Protein AF-A0A8R1DK88-F1 (afdb_monomer_lite)

Structure (mmCIF, N/CA/C/O backbone):
data_AF-A0A8R1DK88-F1
#
_entry.id   AF-A0A8R1DK88-F1
#
loop_
_atom_site.group_PDB
_atom_site.id
_atom_site.type_symbol
_atom_site.label_atom_id
_atom_site.label_alt_id
_atom_site.label_comp_id
_atom_site.label_asym_id
_atom_site.label_entity_id
_atom_site.label_seq_id
_atom_site.pdbx_PDB_ins_code
_atom_site.Cartn_x
_atom_site.Cartn_y
_atom_site.Cartn_z
_atom_site.occupancy
_atom_site.B_iso_or_equiv
_atom_site.auth_seq_id
_atom_site.auth_comp_id
_atom_site.auth_asym_id
_atom_site.auth_atom_id
_atom_site.pdbx_PDB_model_num
ATOM 1 N N . MET A 1 1 ? 1.863 8.036 -35.785 1.00 45.50 1 MET A N 1
ATOM 2 C CA . MET A 1 1 ? 3.022 8.858 -35.377 1.00 45.50 1 MET A CA 1
ATOM 3 C C . MET A 1 1 ? 3.487 8.319 -34.033 1.00 45.50 1 MET A C 1
ATOM 5 O O . MET A 1 1 ? 2.761 8.461 -33.061 1.00 45.50 1 MET A O 1
ATOM 9 N N . SER A 1 2 ? 4.581 7.556 -33.995 1.00 50.84 2 SER A N 1
ATOM 10 C CA . SER A 1 2 ? 5.096 6.982 -32.744 1.00 50.84 2 SER A CA 1
ATOM 11 C C . SER A 1 2 ? 5.626 8.107 -31.847 1.00 50.84 2 SER A C 1
ATOM 13 O O . SER A 1 2 ? 6.348 8.964 -32.367 1.00 50.84 2 SER A O 1
ATOM 15 N N . PRO A 1 3 ? 5.297 8.137 -30.543 1.00 57.06 3 PRO A N 1
ATOM 16 C CA . PRO A 1 3 ? 5.814 9.156 -29.637 1.00 57.06 3 PRO A CA 1
ATOM 17 C C . PRO A 1 3 ? 7.353 9.163 -29.664 1.00 57.06 3 PRO A C 1
ATOM 19 O O . PRO A 1 3 ? 7.970 8.108 -29.852 1.00 57.06 3 PRO A O 1
ATOM 22 N N . PRO A 1 4 ? 7.999 10.333 -29.519 1.00 58.97 4 PRO A N 1
ATOM 23 C CA . PRO A 1 4 ? 9.452 10.424 -29.573 1.00 58.97 4 PRO A CA 1
ATOM 24 C C . PRO A 1 4 ? 10.064 9.524 -28.493 1.00 58.97 4 PRO A C 1
ATOM 26 O O . PRO A 1 4 ? 9.655 9.581 -27.334 1.00 58.97 4 PRO A O 1
ATOM 29 N N . LYS A 1 5 ? 11.055 8.697 -28.863 1.00 61.31 5 LYS A 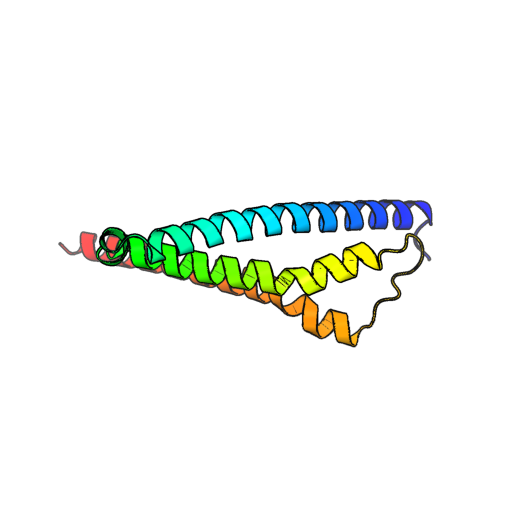N 1
ATOM 30 C CA . LYS A 1 5 ? 11.724 7.718 -27.974 1.00 61.31 5 LYS A CA 1
ATOM 31 C C . LYS A 1 5 ? 12.147 8.300 -26.615 1.00 61.31 5 LYS A C 1
ATOM 33 O O . LYS A 1 5 ? 12.143 7.582 -25.623 1.00 61.31 5 LYS A O 1
ATOM 38 N N . GLN A 1 6 ? 12.476 9.592 -26.565 1.00 61.62 6 GLN A N 1
ATOM 39 C CA . GLN A 1 6 ? 12.829 10.292 -25.326 1.00 61.62 6 GLN A CA 1
ATOM 40 C C . GLN A 1 6 ? 11.639 10.496 -24.373 1.00 61.62 6 GLN A C 1
ATOM 42 O O . GLN A 1 6 ? 11.807 10.374 -23.164 1.00 61.62 6 GLN A O 1
ATOM 47 N N . LEU A 1 7 ? 10.435 10.746 -24.896 1.00 60.91 7 LEU A N 1
ATOM 48 C CA . LEU A 1 7 ? 9.223 10.918 -24.090 1.00 60.91 7 LEU A CA 1
ATOM 49 C C . LEU A 1 7 ? 8.759 9.583 -23.489 1.00 60.91 7 LEU A C 1
ATOM 51 O O . LEU A 1 7 ? 8.354 9.539 -22.331 1.00 60.91 7 LEU A O 1
ATOM 55 N N . GLY A 1 8 ? 8.892 8.486 -24.245 1.00 64.81 8 GLY A N 1
ATOM 56 C CA . GLY A 1 8 ? 8.616 7.133 -23.747 1.00 64.81 8 GLY A CA 1
ATOM 57 C C . GLY A 1 8 ? 9.573 6.705 -22.630 1.00 64.81 8 GLY A C 1
ATOM 58 O O . GLY A 1 8 ? 9.128 6.203 -21.603 1.00 64.81 8 GLY A O 1
ATOM 59 N N . ALA A 1 9 ? 10.874 6.975 -22.781 1.00 64.19 9 ALA A N 1
ATOM 60 C CA . ALA A 1 9 ? 11.873 6.674 -21.753 1.00 64.19 9 ALA A CA 1
ATOM 61 C C . ALA A 1 9 ? 11.675 7.507 -20.473 1.00 64.19 9 ALA A C 1
ATOM 63 O O . ALA A 1 9 ? 11.779 6.977 -19.368 1.00 64.19 9 ALA A O 1
ATOM 64 N N . LEU A 1 10 ? 11.343 8.798 -20.610 1.00 68.31 10 LEU A N 1
ATOM 65 C CA . LEU A 1 10 ? 11.034 9.662 -19.469 1.00 68.31 10 LEU A CA 1
ATOM 66 C C . LEU A 1 10 ? 9.780 9.181 -18.727 1.00 68.31 10 LEU A C 1
ATOM 68 O O . LEU A 1 10 ? 9.808 9.054 -17.506 1.00 68.31 10 LEU A O 1
ATOM 72 N N . SER A 1 11 ? 8.709 8.864 -19.462 1.00 75.44 11 SER A N 1
ATOM 73 C CA . SER A 1 11 ? 7.473 8.324 -18.886 1.00 75.44 11 SER A CA 1
ATOM 74 C C . SER A 1 11 ? 7.734 7.036 -18.111 1.00 75.44 11 SER A C 1
ATOM 76 O O . SER A 1 11 ? 7.232 6.883 -17.004 1.00 75.44 11 SER A O 1
ATOM 78 N N . ASN A 1 12 ? 8.546 6.131 -18.658 1.00 75.44 12 ASN A N 1
ATOM 79 C CA . ASN A 1 12 ? 8.797 4.837 -18.038 1.00 75.44 12 ASN A CA 1
ATOM 80 C C . ASN A 1 12 ? 9.609 4.956 -16.735 1.00 75.44 12 ASN A C 1
ATOM 82 O O . ASN A 1 12 ? 9.308 4.290 -15.747 1.00 75.44 12 ASN A O 1
ATOM 86 N N . ASN A 1 13 ? 10.590 5.864 -16.698 1.00 77.94 13 ASN A N 1
ATOM 87 C CA . ASN A 1 13 ? 11.347 6.161 -15.479 1.00 77.94 13 ASN A CA 1
ATOM 88 C C . ASN A 1 13 ? 10.462 6.776 -14.382 1.00 77.94 13 ASN A C 1
ATOM 90 O O . ASN A 1 13 ? 10.622 6.455 -13.205 1.00 77.94 13 ASN A O 1
ATOM 94 N N . ILE A 1 14 ? 9.510 7.639 -14.758 1.00 81.25 14 ILE A N 1
ATOM 95 C CA . ILE A 1 14 ? 8.522 8.187 -13.818 1.00 81.25 14 ILE A CA 1
ATOM 96 C C . ILE A 1 14 ? 7.638 7.060 -13.275 1.00 81.25 14 ILE A C 1
ATOM 98 O O . ILE A 1 14 ? 7.420 6.989 -12.068 1.00 81.25 14 ILE A O 1
ATOM 102 N N . THR A 1 15 ? 7.176 6.150 -14.135 1.00 80.75 15 THR A N 1
ATOM 103 C CA . THR A 1 15 ? 6.362 4.995 -13.734 1.00 80.75 15 THR A CA 1
ATOM 104 C C . THR A 1 15 ? 7.093 4.087 -12.740 1.00 80.75 15 THR A C 1
ATOM 106 O O . THR A 1 15 ? 6.510 3.721 -11.721 1.00 80.75 15 THR A O 1
ATOM 109 N N . LEU A 1 16 ? 8.382 3.803 -12.958 1.00 81.69 16 LEU A N 1
ATOM 110 C CA . LEU A 1 16 ? 9.202 3.063 -11.993 1.00 81.69 16 LEU A CA 1
ATOM 111 C C . LEU A 1 16 ? 9.304 3.797 -10.648 1.00 81.69 16 LEU A C 1
ATOM 113 O O . LEU A 1 16 ? 9.133 3.188 -9.592 1.00 81.69 16 LEU A O 1
ATOM 117 N N . GLY A 1 17 ? 9.544 5.112 -10.680 1.00 83.69 17 GLY A N 1
ATOM 118 C CA . GLY A 1 17 ? 9.580 5.939 -9.472 1.00 83.69 17 GLY A CA 1
ATOM 119 C C . GLY A 1 17 ? 8.269 5.882 -8.682 1.00 83.69 17 GLY A C 1
ATOM 120 O O . GLY A 1 17 ? 8.290 5.794 -7.455 1.00 83.69 17 GLY A O 1
ATOM 121 N N . VAL A 1 18 ? 7.131 5.857 -9.382 1.00 85.50 18 VAL A N 1
ATOM 122 C CA . VAL A 1 18 ? 5.806 5.684 -8.775 1.00 85.50 18 VAL A CA 1
ATOM 123 C C . VAL A 1 18 ? 5.663 4.300 -8.135 1.00 85.50 18 VAL A C 1
ATOM 125 O O . VAL A 1 18 ? 5.213 4.226 -6.996 1.00 85.50 18 VAL A O 1
ATOM 128 N N . TYR A 1 19 ? 6.087 3.215 -8.790 1.00 84.88 19 TYR A N 1
ATOM 129 C CA . TYR A 1 19 ? 6.015 1.868 -8.201 1.00 84.88 19 TYR A CA 1
ATOM 130 C C . TYR A 1 19 ? 6.874 1.721 -6.943 1.00 84.88 19 TYR A C 1
ATOM 132 O O . TYR A 1 19 ? 6.413 1.170 -5.945 1.00 84.88 19 TYR A O 1
ATOM 140 N N . ILE A 1 20 ? 8.085 2.284 -6.944 1.00 85.94 20 ILE A N 1
ATOM 141 C CA . ILE A 1 20 ? 8.959 2.290 -5.763 1.00 85.94 20 ILE A CA 1
ATOM 142 C C . ILE A 1 20 ? 8.323 3.096 -4.623 1.00 85.94 20 ILE A C 1
ATOM 144 O O . ILE A 1 20 ? 8.326 2.649 -3.476 1.00 85.94 20 ILE A O 1
ATOM 148 N N . LEU A 1 21 ? 7.749 4.265 -4.924 1.00 85.81 21 LEU A N 1
ATOM 149 C CA . LEU A 1 21 ? 7.043 5.068 -3.927 1.00 85.81 21 LEU A CA 1
ATOM 150 C C . LEU A 1 21 ? 5.866 4.291 -3.325 1.00 85.81 21 LEU A C 1
ATOM 152 O O . LEU A 1 21 ? 5.719 4.267 -2.103 1.00 85.81 21 LEU A O 1
ATOM 156 N N . ILE A 1 22 ? 5.065 3.630 -4.168 1.00 85.94 22 ILE A N 1
ATOM 157 C CA . ILE A 1 22 ? 3.944 2.798 -3.723 1.00 85.94 22 ILE A CA 1
ATOM 158 C C . ILE A 1 22 ? 4.454 1.682 -2.807 1.00 85.94 22 ILE A C 1
ATOM 160 O O . ILE A 1 22 ? 3.929 1.558 -1.708 1.00 85.94 22 ILE A O 1
ATOM 164 N N . LEU A 1 23 ? 5.524 0.952 -3.157 1.00 84.81 23 LEU A N 1
ATOM 165 C CA . LEU A 1 23 ? 6.106 -0.087 -2.284 1.00 84.81 23 LEU A CA 1
ATOM 166 C C . LEU A 1 23 ? 6.455 0.431 -0.889 1.00 84.81 23 LEU A C 1
ATOM 168 O O . LEU A 1 23 ? 6.125 -0.207 0.112 1.00 84.81 23 LEU A O 1
ATOM 172 N N . VAL A 1 24 ? 7.131 1.579 -0.816 1.00 87.44 24 VAL A N 1
ATOM 173 C CA . VAL A 1 24 ? 7.562 2.169 0.460 1.00 87.44 24 VAL A CA 1
ATOM 174 C C . VAL A 1 24 ? 6.353 2.574 1.301 1.00 87.44 24 VAL A C 1
ATOM 176 O O . VAL A 1 24 ? 6.302 2.283 2.499 1.00 87.44 24 VAL A O 1
ATOM 179 N N . LEU A 1 25 ? 5.359 3.209 0.677 1.00 83.56 25 LEU A N 1
ATOM 180 C CA . LEU A 1 25 ? 4.122 3.598 1.348 1.00 83.56 25 LEU A CA 1
ATOM 181 C C . LEU A 1 25 ? 3.321 2.373 1.811 1.00 83.56 25 LEU A C 1
ATOM 183 O O . LEU A 1 25 ? 2.850 2.357 2.950 1.00 83.56 25 LEU A O 1
ATOM 187 N N . GLN A 1 26 ? 3.230 1.326 0.987 1.00 85.25 26 GLN A N 1
ATOM 188 C CA . GLN A 1 26 ? 2.559 0.065 1.311 1.00 85.25 26 GLN A CA 1
ATOM 189 C C . GLN A 1 26 ? 3.209 -0.603 2.519 1.00 85.25 26 GLN A C 1
ATOM 191 O O . GLN A 1 26 ? 2.523 -1.038 3.443 1.00 85.25 26 GLN A O 1
ATOM 196 N N . PHE A 1 27 ? 4.543 -0.654 2.534 1.00 86.62 27 PHE A N 1
ATOM 197 C CA . PHE A 1 27 ? 5.308 -1.246 3.621 1.00 86.62 27 PHE A CA 1
ATOM 198 C C . PHE A 1 27 ? 5.070 -0.506 4.941 1.00 86.62 27 PHE A C 1
ATOM 200 O O . PHE A 1 27 ? 4.825 -1.131 5.979 1.00 86.62 27 PHE A O 1
ATOM 207 N N . PHE A 1 28 ? 5.082 0.829 4.906 1.00 86.56 28 PHE A N 1
ATOM 208 C CA . PHE A 1 28 ? 4.777 1.644 6.079 1.00 86.56 28 PHE A CA 1
ATOM 209 C C . PHE A 1 28 ? 3.332 1.431 6.548 1.00 86.56 28 PHE A C 1
ATOM 211 O O . PHE A 1 28 ? 3.093 1.215 7.737 1.00 86.56 28 PHE A O 1
ATOM 218 N N . CYS A 1 29 ? 2.378 1.407 5.614 1.00 85.88 29 CYS A N 1
ATOM 219 C CA . CYS A 1 29 ? 0.964 1.168 5.888 1.00 85.88 29 CYS A CA 1
ATOM 220 C C . CYS A 1 29 ? 0.733 -0.201 6.547 1.00 85.88 29 CYS A C 1
ATOM 222 O O . CYS A 1 29 ? 0.097 -0.280 7.600 1.00 85.88 29 CYS A O 1
ATOM 224 N N . ALA A 1 30 ? 1.304 -1.271 5.987 1.00 88.81 30 ALA A N 1
ATOM 225 C CA . ALA A 1 30 ? 1.215 -2.618 6.542 1.00 88.81 30 ALA A CA 1
ATOM 226 C C . ALA A 1 30 ? 1.854 -2.697 7.936 1.00 88.81 30 ALA A C 1
ATOM 228 O O . ALA A 1 30 ? 1.289 -3.300 8.846 1.00 88.81 30 ALA A O 1
ATOM 229 N N . THR A 1 31 ? 3.001 -2.044 8.138 1.00 89.50 31 THR A N 1
ATOM 230 C CA . THR A 1 31 ? 3.698 -2.041 9.432 1.00 89.50 31 THR A CA 1
ATOM 231 C C . THR A 1 31 ? 2.874 -1.333 10.506 1.00 89.50 31 THR A C 1
ATOM 233 O O . THR A 1 31 ? 2.629 -1.900 11.570 1.00 89.50 31 THR A O 1
ATOM 236 N N . VAL A 1 32 ? 2.396 -0.115 10.236 1.00 88.56 32 VAL A N 1
ATOM 237 C CA . VAL A 1 32 ? 1.607 0.665 11.201 1.00 88.56 32 VAL A CA 1
ATOM 238 C C . VAL A 1 32 ? 0.289 -0.036 11.522 1.00 88.56 32 VAL A C 1
ATOM 240 O O . VAL A 1 32 ? -0.034 -0.226 12.695 1.00 88.56 32 VAL A O 1
ATOM 243 N N . ASN A 1 33 ? -0.449 -0.486 10.505 1.00 88.56 33 ASN A N 1
ATOM 244 C CA . ASN A 1 33 ? -1.718 -1.180 10.719 1.00 88.56 33 ASN A CA 1
ATOM 245 C C . ASN A 1 33 ? -1.530 -2.539 11.407 1.00 88.56 33 ASN A C 1
ATOM 247 O O . ASN A 1 33 ? -2.293 -2.875 12.315 1.00 88.56 33 ASN A O 1
ATOM 251 N N . GLY A 1 34 ? -0.465 -3.272 11.075 1.00 88.62 34 GLY A N 1
ATOM 252 C CA . GLY A 1 34 ? -0.077 -4.501 11.766 1.00 88.62 34 GLY A CA 1
ATOM 253 C C . GLY A 1 34 ? 0.227 -4.274 13.250 1.00 88.62 34 GLY A C 1
ATOM 254 O O . GLY A 1 34 ? -0.241 -5.031 14.102 1.00 88.62 34 GLY A O 1
ATOM 255 N N . LEU A 1 35 ? 0.938 -3.192 13.589 1.00 89.00 35 LEU A N 1
ATOM 256 C CA . LEU A 1 35 ? 1.204 -2.813 14.981 1.00 89.00 35 LEU A CA 1
ATOM 257 C C . LEU A 1 35 ? -0.080 -2.453 15.740 1.00 89.00 35 LEU A C 1
ATOM 259 O O . LEU A 1 35 ? -0.243 -2.869 16.887 1.00 89.00 35 LEU A O 1
ATOM 263 N N . ILE A 1 36 ? -1.018 -1.734 15.115 1.00 87.38 36 ILE A N 1
ATOM 264 C CA . ILE A 1 36 ? -2.318 -1.413 15.727 1.00 87.38 36 ILE A CA 1
ATOM 265 C C . ILE A 1 36 ? -3.092 -2.700 16.042 1.00 87.38 36 ILE A C 1
ATOM 267 O O . ILE A 1 36 ? -3.587 -2.866 17.162 1.00 87.38 36 ILE A O 1
ATOM 271 N N . ILE A 1 37 ? -3.145 -3.643 15.096 1.00 88.75 37 ILE A N 1
ATOM 272 C CA . ILE A 1 37 ? -3.785 -4.951 15.293 1.00 88.75 37 ILE A CA 1
ATOM 273 C C . ILE A 1 37 ? -3.117 -5.707 16.452 1.00 88.75 37 ILE A C 1
ATOM 275 O O . ILE A 1 37 ? -3.813 -6.221 17.332 1.00 88.75 37 ILE A O 1
ATOM 279 N N . LEU A 1 38 ? -1.780 -5.721 16.508 1.00 89.12 38 LEU A N 1
ATOM 280 C CA . LEU A 1 38 ? -1.013 -6.356 17.583 1.00 89.12 38 LEU A CA 1
ATOM 281 C C . LEU A 1 38 ? -1.339 -5.745 18.958 1.00 89.12 38 LEU A C 1
ATOM 283 O O . LEU A 1 38 ? -1.589 -6.474 19.924 1.00 89.12 38 LEU A O 1
ATOM 287 N N . PHE A 1 39 ? -1.383 -4.414 19.058 1.00 86.44 39 PHE A N 1
ATOM 288 C CA . PHE A 1 39 ? -1.720 -3.719 20.303 1.00 86.44 39 PHE A CA 1
ATOM 289 C C . PHE A 1 39 ? -3.140 -4.040 20.781 1.00 86.44 39 PHE A C 1
ATOM 291 O O . PHE A 1 39 ? -3.352 -4.266 21.976 1.00 86.44 39 PHE A O 1
ATOM 298 N N . PHE A 1 40 ? -4.107 -4.133 19.868 1.00 84.38 40 PHE A N 1
ATOM 299 C CA . PHE A 1 40 ? -5.472 -4.549 20.196 1.00 84.38 40 PHE A CA 1
ATOM 300 C C . PHE A 1 40 ? -5.589 -6.027 20.572 1.00 84.38 40 PHE A C 1
ATOM 302 O O . PHE A 1 40 ? -6.397 -6.376 21.438 1.00 84.38 40 PHE A O 1
ATOM 309 N N . ALA A 1 41 ? -4.800 -6.901 19.943 1.00 82.75 41 ALA A N 1
ATOM 310 C CA . ALA A 1 41 ? -4.748 -8.314 20.298 1.00 82.75 41 ALA A CA 1
ATOM 311 C C . ALA A 1 41 ? -4.209 -8.502 21.726 1.00 82.75 41 ALA A C 1
ATOM 313 O O . ALA A 1 41 ? -4.718 -9.334 22.481 1.00 82.75 41 ALA A O 1
ATOM 314 N N . ARG A 1 42 ? -3.224 -7.683 22.122 1.00 85.62 42 ARG A N 1
ATOM 315 C CA . ARG A 1 42 ? -2.572 -7.760 23.434 1.00 85.62 42 ARG A CA 1
ATOM 316 C C . ARG A 1 42 ? -3.344 -7.047 24.548 1.00 85.62 42 ARG A C 1
ATOM 318 O O . ARG A 1 42 ? -3.364 -7.539 25.675 1.00 85.62 42 ARG A O 1
ATOM 325 N N . SER A 1 43 ? -4.017 -5.929 24.266 1.00 78.88 43 SER A N 1
ATOM 326 C CA . SER A 1 43 ? -4.738 -5.155 25.286 1.00 78.88 43 SER A CA 1
ATOM 327 C C . SER A 1 43 ? -6.249 -5.397 25.272 1.00 78.88 43 SER A C 1
ATOM 329 O O . SER A 1 43 ? -6.988 -4.898 24.421 1.00 78.88 43 SER A O 1
ATOM 331 N N . ARG A 1 44 ? -6.756 -6.098 26.298 1.00 68.88 44 ARG A N 1
ATOM 332 C CA . ARG A 1 44 ? -8.208 -6.304 26.478 1.00 68.88 44 ARG A CA 1
ATOM 333 C C . ARG A 1 44 ? -8.971 -5.004 26.761 1.00 68.88 44 ARG A C 1
ATOM 335 O O . ARG A 1 44 ? -10.160 -4.939 26.454 1.00 68.88 44 ARG A O 1
ATOM 342 N N . SER A 1 45 ? -8.296 -3.995 27.318 1.00 69.12 45 SER A N 1
ATOM 343 C CA . SER A 1 45 ? -8.874 -2.687 27.662 1.00 69.12 45 SER A CA 1
ATOM 344 C C . SER A 1 45 ? -9.358 -1.931 26.417 1.00 69.12 45 SER A C 1
ATOM 346 O O . SER A 1 45 ? -10.479 -1.421 26.394 1.00 69.12 45 SER A O 1
ATOM 348 N N . LEU A 1 46 ? -8.580 -1.968 25.327 1.00 64.50 46 LEU A N 1
ATOM 349 C CA . LEU A 1 46 ? -8.912 -1.277 24.075 1.00 64.50 46 LEU A CA 1
ATOM 350 C C . LEU A 1 46 ? -10.142 -1.880 23.372 1.00 64.50 46 LEU A C 1
ATOM 352 O O . LEU A 1 46 ? -10.939 -1.149 22.789 1.00 64.50 46 LEU A O 1
ATOM 356 N N . ARG A 1 47 ? -10.372 -3.196 23.494 1.00 67.44 47 ARG A N 1
ATOM 357 C CA . ARG A 1 47 ? -11.521 -3.891 22.868 1.00 67.44 47 ARG A CA 1
ATOM 358 C C . ARG A 1 47 ? -12.880 -3.508 23.465 1.00 67.44 47 ARG A C 1
ATOM 360 O O . ARG A 1 47 ? -13.927 -3.720 22.841 1.00 67.44 47 ARG A O 1
ATOM 367 N N . ARG A 1 48 ? -12.892 -2.968 24.688 1.00 67.25 48 ARG A N 1
ATOM 368 C CA . ARG A 1 48 ? -14.130 -2.635 25.406 1.00 67.25 48 ARG A CA 1
ATOM 369 C C . ARG A 1 48 ? -14.735 -1.305 24.951 1.00 67.25 48 ARG A C 1
ATOM 371 O O . ARG A 1 48 ? -15.936 -1.115 25.109 1.00 67.25 48 ARG A O 1
ATOM 378 N N . ASN A 1 49 ? -13.939 -0.424 24.344 1.00 74.00 49 ASN A N 1
ATOM 379 C CA . ASN A 1 49 ? -14.377 0.906 23.934 1.00 74.00 49 ASN A CA 1
ATOM 380 C C . ASN A 1 49 ? -14.934 0.895 22.493 1.00 74.00 49 ASN A C 1
ATOM 382 O O . ASN A 1 49 ? -14.268 0.423 21.572 1.00 74.00 49 ASN A O 1
ATOM 386 N N . LYS A 1 50 ? -16.163 1.395 22.280 1.00 69.19 50 LYS A N 1
ATOM 387 C CA . LYS A 1 50 ? -16.856 1.329 20.973 1.00 69.19 50 LYS A CA 1
ATOM 388 C C . LYS A 1 50 ? -16.095 2.068 19.867 1.00 69.19 50 LYS A C 1
ATOM 390 O O . LYS A 1 50 ? -15.947 1.516 18.783 1.00 69.19 50 LYS A O 1
ATOM 395 N N . HIS A 1 51 ? -15.556 3.256 20.151 1.00 66.56 51 HIS A N 1
ATOM 396 C CA . HIS A 1 51 ? -14.767 4.028 19.179 1.00 66.56 51 HIS A CA 1
ATOM 397 C C . HIS A 1 51 ? -13.502 3.290 18.727 1.00 66.56 51 HIS A C 1
ATOM 399 O O . HIS A 1 51 ? -13.131 3.336 17.558 1.00 66.56 51 HIS A O 1
ATOM 405 N N . MET A 1 52 ? -12.885 2.540 19.637 1.00 73.06 52 MET A N 1
ATOM 406 C CA . MET A 1 52 ? -11.675 1.769 19.370 1.00 73.06 52 MET A CA 1
ATOM 407 C C . MET A 1 52 ? -11.953 0.539 18.485 1.00 73.06 52 MET A C 1
ATOM 409 O O . MET A 1 52 ? -11.083 0.114 17.733 1.00 73.06 52 MET A O 1
ATOM 413 N N . ARG A 1 53 ? -13.183 0.001 18.476 1.00 74.12 53 ARG A N 1
ATOM 414 C CA . ARG A 1 53 ? -13.553 -1.105 17.569 1.00 74.12 53 ARG A CA 1
ATOM 415 C C . ARG A 1 53 ? -13.578 -0.701 16.095 1.00 74.12 53 ARG A C 1
ATOM 417 O O . ARG A 1 53 ? -13.269 -1.528 15.246 1.00 74.12 53 ARG A O 1
ATOM 424 N N . LEU A 1 54 ? -13.921 0.552 15.797 1.00 73.94 54 LEU A N 1
ATOM 425 C CA . LEU A 1 54 ? -13.884 1.065 14.426 1.00 73.94 54 LEU A CA 1
ATOM 426 C C . LEU A 1 54 ? -12.439 1.132 13.910 1.00 73.94 54 LEU A C 1
ATOM 428 O O . LEU A 1 54 ? -12.172 0.742 12.780 1.00 73.94 54 LEU A O 1
ATOM 432 N N . VAL A 1 55 ? -11.508 1.559 14.772 1.00 79.75 55 VAL A N 1
ATOM 433 C CA . VAL A 1 55 ? -10.079 1.684 14.445 1.00 79.75 55 VAL A CA 1
ATOM 434 C C . VAL A 1 55 ? -9.470 0.331 14.081 1.00 79.75 55 VAL A C 1
ATOM 436 O O . VAL A 1 55 ? -8.797 0.232 13.066 1.00 79.75 55 VAL A O 1
ATOM 439 N N . ILE A 1 56 ? -9.748 -0.733 14.844 1.00 82.62 56 ILE A N 1
ATOM 440 C CA . ILE A 1 56 ? -9.239 -2.068 14.488 1.00 82.62 56 ILE A CA 1
ATOM 441 C C . ILE A 1 56 ? -9.856 -2.606 13.191 1.00 82.62 56 ILE A C 1
ATOM 443 O O . ILE A 1 56 ? -9.154 -3.257 12.427 1.00 82.62 56 ILE A O 1
ATOM 447 N N . PHE A 1 57 ? -11.133 -2.331 12.910 1.00 79.31 57 PHE A N 1
ATOM 448 C CA . PHE A 1 57 ? -11.756 -2.775 11.660 1.00 79.31 57 PHE A CA 1
ATOM 449 C C . PHE A 1 57 ? -11.123 -2.084 10.445 1.00 79.31 57 PHE A C 1
ATOM 451 O O . PHE A 1 57 ? -10.830 -2.739 9.447 1.00 79.31 57 PHE A O 1
ATOM 458 N N . LEU A 1 58 ? -10.842 -0.784 10.575 1.00 80.56 58 LEU A N 1
ATOM 459 C CA . LEU A 1 58 ? -10.112 -0.006 9.579 1.00 80.56 58 LEU A CA 1
ATOM 460 C C . LEU A 1 58 ? -8.690 -0.551 9.383 1.00 80.56 58 LEU A C 1
ATOM 462 O O . LEU A 1 58 ? -8.328 -0.899 8.267 1.00 80.56 58 LEU A O 1
ATOM 466 N N . SER A 1 59 ? -7.932 -0.742 10.469 1.00 85.81 59 SER A N 1
ATOM 467 C CA . SER A 1 59 ? -6.560 -1.254 10.385 1.00 85.81 59 SER A CA 1
ATOM 468 C C . SER A 1 59 ? -6.470 -2.671 9.823 1.00 85.81 59 SER A C 1
ATOM 470 O O . SER A 1 59 ? -5.517 -2.979 9.117 1.00 85.81 59 SER A O 1
ATOM 472 N N . ILE A 1 60 ? -7.448 -3.539 10.096 1.00 85.94 60 ILE A N 1
ATOM 473 C CA . ILE A 1 60 ? -7.524 -4.867 9.471 1.00 85.94 60 ILE A CA 1
ATOM 474 C C . ILE A 1 60 ? -7.719 -4.733 7.958 1.00 85.94 60 ILE A C 1
ATOM 476 O O . ILE A 1 60 ? -6.991 -5.372 7.201 1.00 85.94 60 ILE A O 1
ATOM 480 N N . GLY A 1 61 ? -8.668 -3.899 7.522 1.00 82.75 61 GLY A N 1
ATOM 481 C CA . GLY A 1 61 ? -8.909 -3.642 6.102 1.00 82.75 61 GLY A CA 1
ATOM 482 C C . GLY A 1 61 ? -7.666 -3.096 5.405 1.00 82.75 61 GLY A C 1
ATOM 483 O O . GLY A 1 61 ? -7.218 -3.671 4.417 1.00 82.75 61 GLY A O 1
ATOM 484 N N . ASP A 1 62 ? -7.058 -2.057 5.973 1.00 83.50 62 ASP A N 1
ATOM 485 C CA . ASP A 1 62 ? -5.856 -1.429 5.424 1.00 83.50 62 ASP A CA 1
ATOM 486 C C . ASP A 1 62 ? -4.666 -2.396 5.387 1.00 83.50 62 ASP A C 1
ATOM 488 O O . ASP A 1 62 ? -3.912 -2.396 4.419 1.00 83.50 62 ASP A O 1
ATOM 492 N N . PHE A 1 63 ? -4.510 -3.268 6.390 1.00 87.56 63 PHE A N 1
ATOM 493 C CA . PHE A 1 63 ? -3.462 -4.289 6.398 1.00 87.56 63 PHE A CA 1
ATOM 494 C C . PHE A 1 63 ? -3.659 -5.333 5.292 1.00 87.56 63 PHE A C 1
ATOM 496 O O . PHE A 1 63 ? -2.718 -5.636 4.560 1.00 87.56 63 PHE A O 1
ATOM 503 N N . PHE A 1 64 ? -4.871 -5.876 5.139 1.00 85.69 64 PHE A N 1
A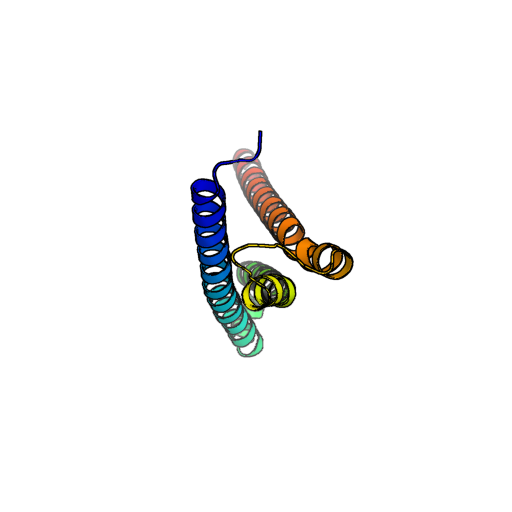TOM 504 C CA . PHE A 1 64 ? -5.152 -6.868 4.097 1.00 85.69 64 PHE A CA 1
ATOM 505 C C . PHE A 1 64 ? -5.047 -6.281 2.691 1.00 85.69 64 PHE A C 1
ATOM 507 O O . PHE A 1 64 ? -4.531 -6.949 1.800 1.00 85.69 64 PHE A O 1
ATOM 514 N N . LEU A 1 65 ? -5.486 -5.037 2.498 1.00 83.88 65 LEU A N 1
ATOM 515 C CA . LEU A 1 65 ? -5.319 -4.320 1.234 1.00 83.88 65 LEU A CA 1
ATOM 516 C C . LEU A 1 65 ? -3.839 -4.061 0.949 1.00 83.88 65 LEU A C 1
ATOM 518 O O . LEU A 1 65 ? -3.372 -4.348 -0.151 1.00 83.88 65 LEU A O 1
ATOM 522 N N . ALA A 1 66 ? -3.085 -3.625 1.965 1.00 84.88 66 ALA A N 1
ATOM 523 C CA . ALA A 1 66 ? -1.652 -3.408 1.843 1.00 84.88 66 ALA A CA 1
ATOM 524 C C . ALA A 1 66 ? -0.923 -4.678 1.387 1.00 84.88 66 ALA A C 1
ATOM 526 O O . ALA A 1 66 ? -0.15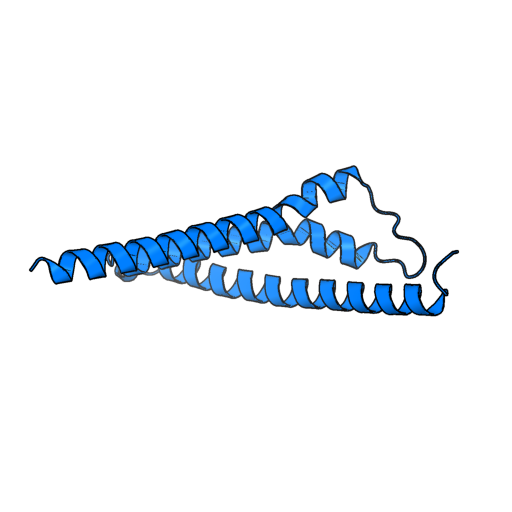0 -4.635 0.435 1.00 84.88 66 ALA A O 1
ATOM 527 N N . VAL A 1 67 ? -1.219 -5.815 2.023 1.00 86.31 67 VAL A N 1
ATOM 528 C CA . VAL A 1 67 ? -0.637 -7.120 1.680 1.00 86.31 67 VAL A CA 1
ATOM 529 C C . VAL A 1 67 ? -1.122 -7.627 0.321 1.00 86.31 67 VAL A C 1
ATOM 531 O O . VAL A 1 67 ? -0.325 -8.178 -0.433 1.00 86.31 67 VAL A O 1
ATOM 534 N N . GLY A 1 68 ? -2.402 -7.439 -0.006 1.00 85.31 68 GLY A N 1
ATOM 535 C CA . GLY A 1 68 ? -3.002 -7.899 -1.259 1.00 85.31 68 GLY A CA 1
ATOM 536 C C . GLY A 1 68 ? -2.443 -7.207 -2.501 1.00 85.31 68 GLY A C 1
ATOM 537 O O . GLY A 1 68 ? -2.411 -7.814 -3.564 1.00 85.31 68 GLY A O 1
ATOM 538 N N . GLU A 1 69 ? -1.961 -5.973 -2.370 1.00 83.75 69 GLU A N 1
ATOM 539 C CA . GLU A 1 69 ? -1.370 -5.206 -3.472 1.00 83.75 69 GLU A CA 1
ATOM 540 C C . GLU A 1 69 ? 0.125 -5.508 -3.702 1.00 83.75 69 GLU A C 1
ATOM 542 O O . GLU A 1 69 ? 0.642 -5.305 -4.803 1.00 83.75 69 GLU A O 1
ATOM 547 N N . LEU A 1 70 ? 0.835 -6.044 -2.698 1.00 85.00 70 LEU A N 1
ATOM 548 C CA . LEU A 1 70 ? 2.268 -6.357 -2.813 1.00 85.00 70 LEU A CA 1
ATOM 549 C C . LEU A 1 70 ? 2.614 -7.260 -4.014 1.00 85.00 70 LEU A C 1
ATOM 551 O O . LEU A 1 70 ? 3.577 -6.934 -4.710 1.00 85.00 70 LEU A O 1
ATOM 555 N N . PRO A 1 71 ? 1.875 -8.347 -4.323 1.00 86.25 71 PRO A N 1
ATOM 556 C CA . PRO A 1 71 ? 2.183 -9.213 -5.463 1.00 86.25 71 PRO A CA 1
ATOM 557 C C . PRO A 1 71 ? 2.174 -8.489 -6.812 1.00 86.25 71 PRO A C 1
ATOM 559 O O . PRO A 1 71 ? 2.962 -8.837 -7.690 1.00 86.25 71 PRO A O 1
ATOM 562 N N . TYR A 1 72 ? 1.307 -7.487 -6.970 1.00 84.06 72 TYR A N 1
ATOM 563 C CA . TYR A 1 72 ? 1.219 -6.675 -8.180 1.00 84.06 72 TYR A CA 1
ATOM 564 C C . TYR A 1 72 ? 2.404 -5.731 -8.292 1.00 84.06 72 TYR A C 1
ATOM 566 O O . TYR A 1 72 ? 3.152 -5.774 -9.266 1.00 84.06 72 TYR A O 1
ATOM 574 N N . ILE A 1 73 ? 2.625 -4.914 -7.263 1.00 84.62 73 ILE A N 1
ATOM 575 C CA . ILE A 1 73 ? 3.657 -3.883 -7.324 1.00 84.62 73 ILE A CA 1
ATOM 576 C C . ILE A 1 73 ? 5.062 -4.500 -7.357 1.00 84.62 73 ILE A C 1
ATOM 578 O O . ILE A 1 73 ? 5.921 -4.012 -8.093 1.00 84.62 73 ILE A O 1
ATOM 582 N N . ILE A 1 74 ? 5.305 -5.603 -6.640 1.00 86.44 74 ILE A N 1
ATOM 583 C CA . ILE A 1 74 ? 6.582 -6.330 -6.708 1.00 86.44 74 ILE A CA 1
ATOM 584 C C . ILE A 1 74 ? 6.815 -6.866 -8.125 1.00 86.44 74 ILE A C 1
ATOM 586 O O . ILE A 1 74 ? 7.904 -6.692 -8.670 1.00 86.44 74 ILE A O 1
ATOM 590 N N . TYR A 1 75 ? 5.797 -7.466 -8.748 1.00 84.62 75 TYR A N 1
ATOM 591 C CA . TYR A 1 75 ? 5.902 -7.994 -10.108 1.00 84.62 75 TYR A CA 1
ATOM 592 C C . TYR A 1 75 ? 6.194 -6.896 -11.136 1.00 84.62 75 TYR A C 1
ATOM 594 O O . TYR A 1 75 ? 7.097 -7.060 -11.958 1.00 84.62 75 TYR A O 1
ATOM 602 N N . MET A 1 76 ? 5.496 -5.761 -11.034 1.00 82.44 76 MET A N 1
ATOM 603 C CA . MET A 1 76 ? 5.711 -4.584 -11.882 1.00 82.44 76 MET A CA 1
ATOM 604 C C . MET A 1 76 ? 7.083 -3.936 -11.660 1.00 82.44 76 MET A C 1
ATOM 606 O O . MET A 1 76 ? 7.625 -3.334 -12.578 1.00 82.44 76 MET A O 1
ATOM 610 N N . THR A 1 77 ? 7.660 -4.059 -10.461 1.00 83.88 77 THR A N 1
ATOM 611 C CA . THR A 1 77 ? 8.988 -3.506 -10.150 1.00 83.88 77 THR A CA 1
ATOM 612 C C . THR A 1 77 ? 10.117 -4.410 -10.648 1.00 83.88 77 THR A C 1
ATOM 614 O O . THR A 1 77 ? 11.104 -3.911 -11.179 1.00 83.88 77 THR A O 1
ATOM 617 N N . ILE A 1 78 ? 9.990 -5.735 -10.492 1.00 83.06 78 ILE A N 1
ATOM 618 C CA . ILE A 1 78 ? 11.026 -6.704 -10.896 1.00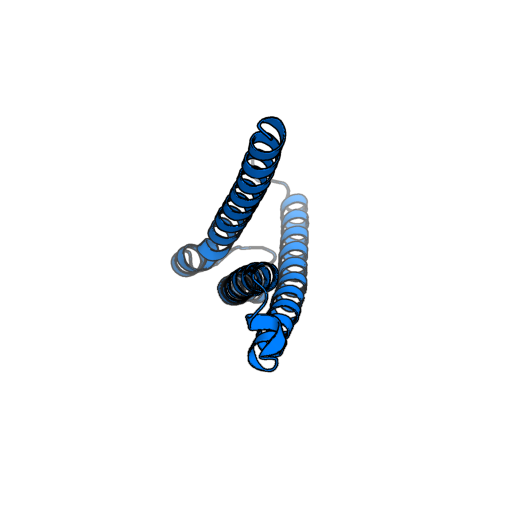 83.06 78 ILE A CA 1
ATOM 619 C C . ILE A 1 78 ? 11.085 -6.861 -12.417 1.00 83.06 78 ILE A C 1
ATOM 621 O O . ILE A 1 78 ? 12.173 -6.887 -12.982 1.00 83.06 78 ILE A O 1
ATOM 625 N N . ASN A 1 79 ? 9.929 -6.964 -13.077 1.00 80.56 79 ASN A N 1
ATOM 626 C CA . ASN A 1 79 ? 9.846 -7.161 -14.529 1.00 80.56 79 ASN A CA 1
ATOM 627 C C . ASN A 1 79 ? 9.823 -5.831 -15.295 1.00 80.56 79 ASN A C 1
ATOM 629 O O . ASN A 1 79 ? 9.411 -5.782 -16.452 1.00 80.56 79 ASN A O 1
ATOM 633 N N . TRP A 1 80 ? 10.237 -4.740 -14.649 1.00 79.88 80 TRP A N 1
ATOM 634 C CA . TRP A 1 80 ? 10.311 -3.446 -15.301 1.00 79.88 80 TRP A CA 1
ATOM 635 C C . TRP A 1 80 ? 11.437 -3.441 -16.339 1.00 79.88 80 TRP A C 1
ATOM 637 O O . TRP A 1 80 ? 12.607 -3.623 -16.001 1.00 79.88 80 TRP A O 1
ATOM 647 N N . ASP A 1 81 ? 11.094 -3.176 -17.599 1.00 74.56 81 ASP A N 1
ATOM 648 C CA . ASP A 1 81 ? 12.058 -2.968 -18.678 1.00 74.56 81 ASP A CA 1
ATOM 649 C C . ASP A 1 81 ? 11.870 -1.583 -19.314 1.00 74.56 81 ASP A C 1
ATOM 651 O O . ASP A 1 81 ? 10.756 -1.079 -19.492 1.00 74.56 81 ASP A O 1
ATOM 655 N N . ALA A 1 82 ? 12.991 -0.946 -19.663 1.00 62.50 82 ALA A N 1
ATOM 656 C CA . ALA A 1 82 ? 13.029 0.416 -20.188 1.00 62.50 82 ALA A CA 1
ATOM 657 C C . ALA A 1 82 ? 12.430 0.554 -21.607 1.00 62.50 82 ALA A C 1
ATOM 659 O O . ALA A 1 82 ? 12.091 1.668 -22.018 1.00 62.50 82 ALA A O 1
ATOM 660 N N . LYS A 1 83 ? 12.335 -0.543 -22.370 1.00 59.03 83 LYS A N 1
ATOM 661 C CA . LYS A 1 83 ? 11.970 -0.579 -23.794 1.00 59.03 83 LYS A CA 1
ATOM 662 C C . LYS A 1 83 ? 10.669 -1.326 -24.091 1.00 59.03 83 LYS A C 1
ATOM 664 O O . LYS A 1 83 ? 10.018 -0.941 -25.064 1.00 59.03 83 LYS A O 1
ATOM 669 N N . GLN A 1 84 ? 10.295 -2.361 -23.334 1.00 62.25 84 GLN A N 1
ATOM 670 C CA . GLN A 1 84 ? 9.080 -3.151 -23.595 1.00 62.25 84 GLN A CA 1
ATOM 671 C C . GLN A 1 84 ? 8.350 -3.540 -22.302 1.00 62.25 84 GLN A C 1
ATOM 673 O O . GLN A 1 84 ? 8.947 -4.082 -21.386 1.00 62.25 84 GLN A O 1
ATOM 678 N N . MET A 1 85 ? 7.038 -3.288 -22.239 1.00 63.34 85 MET A N 1
ATOM 679 C CA . MET A 1 85 ? 6.175 -3.808 -21.171 1.00 63.34 85 MET A CA 1
ATOM 680 C C . MET A 1 85 ? 5.720 -5.223 -21.539 1.00 63.34 85 MET A C 1
ATOM 682 O O . MET A 1 85 ? 4.625 -5.396 -22.072 1.00 63.34 85 MET A O 1
ATOM 686 N N . ASP A 1 86 ? 6.587 -6.211 -21.316 1.00 70.00 86 ASP A N 1
ATOM 687 C CA . ASP A 1 86 ? 6.282 -7.629 -21.541 1.00 70.00 86 ASP A CA 1
ATOM 688 C C . ASP A 1 86 ? 5.873 -8.290 -20.222 1.00 70.00 86 ASP A C 1
ATOM 690 O O . ASP A 1 86 ? 6.660 -8.935 -19.532 1.00 70.00 86 ASP A O 1
ATOM 694 N N . TYR A 1 87 ? 4.633 -8.027 -19.824 1.00 75.56 87 TYR A N 1
ATOM 695 C CA . TYR A 1 87 ? 4.043 -8.587 -18.619 1.00 75.56 87 TYR A CA 1
ATOM 696 C C . TYR A 1 87 ? 2.987 -9.627 -18.982 1.00 75.56 87 TYR A C 1
ATOM 698 O O . TYR A 1 87 ? 2.264 -9.461 -19.966 1.00 75.56 87 TYR A O 1
ATOM 706 N N . ASP A 1 88 ? 2.830 -10.651 -18.143 1.00 82.50 88 ASP A N 1
ATOM 707 C CA . ASP A 1 88 ? 1.747 -11.618 -18.307 1.00 82.50 88 ASP A CA 1
ATOM 708 C C . ASP A 1 88 ? 0.394 -10.908 -18.087 1.00 82.50 88 ASP A C 1
ATOM 710 O O . ASP A 1 88 ? 0.107 -10.436 -16.975 1.00 82.50 88 ASP A O 1
ATOM 714 N N . PRO A 1 89 ? -0.456 -10.814 -19.128 1.00 80.50 89 PRO A N 1
ATOM 715 C CA . PRO A 1 89 ? -1.711 -10.085 -19.043 1.00 80.50 89 PRO A CA 1
ATOM 716 C C . PRO A 1 89 ? -2.679 -10.727 -18.046 1.00 80.50 89 PRO A C 1
ATOM 718 O O . PRO A 1 89 ? -3.419 -10.006 -17.381 1.00 80.50 89 PRO A O 1
ATOM 721 N N . LEU A 1 90 ? -2.665 -12.056 -17.893 1.00 84.81 90 LEU A N 1
ATOM 722 C CA . LEU A 1 90 ? -3.524 -12.754 -16.938 1.00 84.81 90 LEU A CA 1
ATOM 723 C C . LEU A 1 90 ? -3.086 -12.447 -15.502 1.00 84.81 90 LEU A C 1
ATOM 725 O O . LEU A 1 90 ? -3.925 -12.207 -14.632 1.00 84.81 90 LEU A O 1
ATOM 729 N N . TYR A 1 91 ? -1.773 -12.411 -15.267 1.00 82.56 91 TYR A N 1
ATOM 730 C CA . TYR A 1 91 ? -1.218 -12.096 -13.955 1.00 82.56 91 TYR A CA 1
ATOM 731 C C . TYR A 1 91 ? -1.537 -10.656 -13.544 1.00 82.56 91 TYR A C 1
ATOM 733 O O . TYR A 1 91 ? -2.015 -10.433 -12.431 1.00 82.56 91 TYR A O 1
ATOM 741 N N . ILE A 1 92 ? -1.348 -9.677 -14.437 1.00 83.50 92 ILE A N 1
ATOM 742 C CA . ILE A 1 92 ? -1.723 -8.285 -14.145 1.00 83.50 92 ILE A CA 1
ATOM 743 C C . ILE A 1 92 ? -3.221 -8.177 -13.888 1.00 83.50 92 ILE A C 1
ATOM 745 O O . ILE A 1 92 ? -3.617 -7.531 -12.927 1.00 83.50 92 ILE A O 1
ATOM 749 N N . MET A 1 93 ? -4.061 -8.810 -14.707 1.00 82.12 93 MET A N 1
ATOM 750 C CA . MET A 1 93 ? -5.511 -8.665 -14.583 1.00 82.12 93 MET A CA 1
ATOM 751 C C . MET A 1 93 ? -6.022 -9.139 -13.218 1.00 82.12 93 MET A C 1
ATOM 753 O O . MET A 1 93 ? -6.888 -8.504 -12.632 1.00 82.12 93 MET A O 1
ATOM 757 N N . ILE A 1 94 ? -5.452 -10.219 -12.680 1.00 82.75 94 ILE A N 1
ATOM 758 C CA . ILE A 1 94 ? -5.814 -10.729 -11.351 1.00 82.75 94 ILE A CA 1
ATOM 759 C C . ILE A 1 94 ? -5.197 -9.867 -10.246 1.00 82.75 94 ILE A C 1
ATOM 761 O O . ILE A 1 94 ? -5.849 -9.567 -9.246 1.00 82.75 94 ILE A O 1
ATOM 765 N N . THR A 1 95 ? -3.931 -9.482 -10.401 1.00 82.88 95 THR A N 1
ATOM 766 C CA . THR A 1 95 ? -3.187 -8.808 -9.332 1.00 82.88 95 THR A CA 1
ATOM 767 C C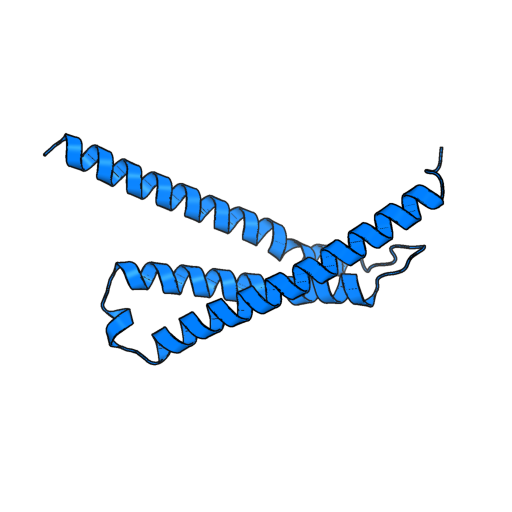 . THR A 1 95 ? -3.423 -7.301 -9.271 1.00 82.88 95 THR A C 1
ATOM 769 O O . THR A 1 95 ? -3.166 -6.720 -8.227 1.00 82.88 95 THR A O 1
ATOM 772 N N . ALA A 1 96 ? -3.967 -6.663 -10.311 1.00 78.75 96 ALA A N 1
ATOM 773 C CA . ALA A 1 96 ? -4.260 -5.227 -10.334 1.00 78.75 96 ALA A CA 1
ATOM 774 C C . ALA A 1 96 ? -5.562 -4.840 -9.606 1.00 78.75 96 ALA A C 1
ATOM 776 O O . ALA A 1 96 ? -5.737 -3.674 -9.264 1.00 78.75 96 ALA A O 1
ATOM 777 N N . GLU A 1 97 ? -6.458 -5.795 -9.335 1.00 76.44 97 GLU A N 1
ATOM 778 C CA . GLU A 1 97 ? -7.742 -5.592 -8.637 1.00 76.44 97 GLU A CA 1
ATOM 779 C C . GLU A 1 97 ? -7.673 -5.046 -7.186 1.00 76.44 97 GLU A C 1
ATOM 781 O O . GLU A 1 97 ? -8.575 -4.306 -6.784 1.00 76.44 97 GLU A O 1
ATOM 786 N N . PRO A 1 98 ? -6.644 -5.322 -6.362 1.00 73.25 98 PRO A N 1
ATOM 787 C CA . PRO A 1 98 ? -6.522 -4.772 -5.011 1.00 73.25 98 PRO A CA 1
ATOM 788 C C . PRO A 1 98 ? -6.558 -3.237 -4.963 1.00 73.25 98 PRO A C 1
ATOM 790 O O . PRO A 1 98 ? -7.169 -2.675 -4.054 1.00 73.25 98 PRO A O 1
ATOM 793 N N . LEU A 1 99 ? -5.985 -2.555 -5.961 1.00 71.44 99 LEU A N 1
ATOM 794 C CA . LEU A 1 99 ? -5.928 -1.091 -6.031 1.00 71.44 99 LEU A CA 1
ATOM 795 C C . LEU A 1 99 ? -7.324 -0.435 -6.197 1.00 71.44 99 LEU A C 1
ATOM 797 O O . LEU A 1 99 ? -7.703 0.404 -5.369 1.00 71.44 99 LEU A O 1
ATOM 801 N N . PRO A 1 100 ? -8.157 -0.794 -7.202 1.00 72.06 100 PRO A N 1
ATOM 802 C CA . PRO A 1 100 ? -9.520 -0.277 -7.302 1.00 72.06 100 PRO A CA 1
ATOM 803 C C . PRO A 1 100 ? -10.399 -0.717 -6.126 1.00 72.06 100 PRO A C 1
ATOM 805 O O . PRO A 1 100 ? -11.292 0.036 -5.728 1.00 72.06 100 PRO A O 1
ATOM 808 N N . ILE A 1 101 ? -10.148 -1.889 -5.534 1.00 73.06 101 ILE A N 1
ATOM 809 C CA . ILE A 1 101 ? -10.849 -2.336 -4.324 1.00 73.06 101 ILE A CA 1
ATOM 810 C C . ILE A 1 101 ? -10.514 -1.425 -3.132 1.00 73.06 101 ILE A C 1
ATOM 812 O O . ILE A 1 101 ? -11.435 -0.975 -2.445 1.00 73.06 101 ILE A O 1
ATOM 816 N N . GLN A 1 102 ? -9.242 -1.075 -2.915 1.00 70.88 102 GLN A N 1
ATOM 817 C CA . GLN A 1 102 ? -8.821 -0.160 -1.846 1.00 70.88 102 GLN A CA 1
ATOM 818 C C . GLN A 1 102 ? -9.482 1.216 -1.983 1.00 70.88 102 GLN A C 1
ATOM 820 O O . GLN A 1 102 ? -10.030 1.745 -1.011 1.00 70.88 102 GLN A O 1
ATOM 825 N N . LEU A 1 103 ? -9.499 1.776 -3.195 1.00 71.88 103 LEU A N 1
ATOM 826 C CA . LEU A 1 103 ? -10.148 3.061 -3.473 1.00 71.88 103 LEU A CA 1
ATOM 827 C C . LEU A 1 103 ? -11.662 3.013 -3.206 1.00 71.88 103 LEU A C 1
ATOM 829 O O . LEU A 1 103 ? -12.212 3.933 -2.596 1.00 71.88 103 LEU A O 1
ATOM 833 N N . LYS A 1 104 ? -12.340 1.924 -3.597 1.00 72.12 104 LYS A N 1
ATOM 834 C CA . LYS A 1 104 ? -13.777 1.716 -3.335 1.00 72.12 104 LYS A CA 1
ATOM 835 C C . LYS A 1 104 ? -14.085 1.593 -1.841 1.00 72.12 104 LYS A C 1
ATOM 837 O O . LYS A 1 104 ? -15.068 2.169 -1.370 1.00 72.12 104 LYS A O 1
ATOM 842 N N . ILE A 1 105 ? -13.260 0.866 -1.089 1.00 68.19 105 ILE A N 1
ATOM 843 C CA . ILE A 1 105 ? -13.430 0.683 0.360 1.00 68.19 105 ILE A CA 1
ATOM 844 C C . ILE A 1 105 ? -13.206 2.006 1.098 1.00 68.19 105 ILE A C 1
ATOM 846 O O . ILE A 1 105 ? -14.050 2.396 1.906 1.00 68.19 105 ILE A O 1
ATOM 850 N N . SER A 1 106 ? -12.135 2.733 0.769 1.00 68.69 106 SER A N 1
ATOM 851 C CA . SER A 1 106 ? -11.840 4.047 1.353 1.00 68.69 106 SER A CA 1
ATOM 852 C C . SER A 1 106 ? -12.990 5.035 1.126 1.00 68.69 106 SER A C 1
ATOM 854 O O . SER A 1 106 ? -13.510 5.611 2.083 1.00 68.69 106 SER A O 1
ATOM 856 N N . ALA A 1 107 ? -13.498 5.129 -0.109 1.00 70.81 107 ALA A N 1
ATOM 857 C CA . ALA A 1 107 ? -14.651 5.971 -0.427 1.00 70.81 107 ALA A CA 1
ATOM 858 C C . ALA A 1 107 ? -15.909 5.568 0.366 1.00 70.81 107 ALA A C 1
ATOM 860 O O . ALA A 1 107 ? -16.609 6.429 0.900 1.00 70.81 107 ALA A O 1
ATOM 861 N N . THR A 1 108 ? -16.173 4.265 0.502 1.00 69.19 108 THR A N 1
ATOM 862 C CA . THR A 1 108 ? -17.320 3.745 1.267 1.00 69.19 108 THR A CA 1
ATOM 863 C C . THR A 1 108 ? -17.225 4.119 2.748 1.00 69.19 108 THR A C 1
ATOM 865 O O . THR A 1 108 ? -18.213 4.552 3.343 1.00 69.19 108 THR A O 1
ATOM 868 N N . ILE A 1 109 ? -16.033 4.018 3.344 1.00 67.31 109 ILE A N 1
ATOM 869 C CA . ILE A 1 109 ? -15.787 4.414 4.737 1.00 67.31 109 ILE A CA 1
ATOM 870 C C . ILE A 1 109 ? -15.954 5.926 4.904 1.00 67.31 109 ILE A C 1
ATOM 872 O O . ILE A 1 109 ? -16.616 6.361 5.847 1.00 67.31 109 ILE A O 1
ATOM 876 N N . THR A 1 110 ? -15.421 6.740 3.989 1.00 72.69 110 THR A N 1
ATOM 877 C CA . THR A 1 110 ? -15.597 8.200 4.019 1.00 72.69 110 THR A CA 1
ATOM 878 C C . THR A 1 110 ? -17.072 8.589 3.953 1.00 72.69 110 THR A C 1
ATOM 880 O O . THR A 1 110 ? -17.520 9.412 4.754 1.00 72.69 110 THR A O 1
ATOM 883 N N . VAL A 1 111 ? -17.847 7.961 3.062 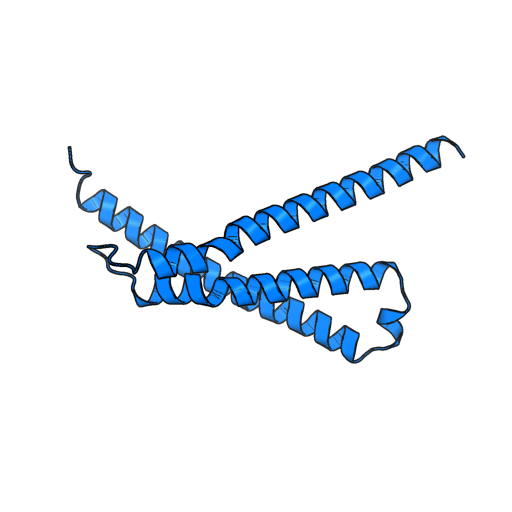1.00 72.50 111 VAL A N 1
ATOM 884 C CA . VAL A 1 111 ? -19.300 8.164 2.973 1.00 72.50 111 VAL A CA 1
ATOM 885 C C . VAL A 1 111 ? -19.983 7.738 4.272 1.00 72.50 111 VAL A C 1
ATOM 887 O O . VAL A 1 111 ? -20.780 8.501 4.811 1.00 72.50 111 VAL A O 1
ATOM 890 N N . GLY A 1 112 ? -19.628 6.580 4.835 1.00 68.75 112 GLY A N 1
ATOM 891 C CA . GLY A 1 112 ? -20.165 6.108 6.114 1.00 68.75 112 GLY A CA 1
ATOM 892 C C . GLY A 1 112 ? -19.887 7.065 7.280 1.00 68.75 112 GLY A C 1
ATOM 893 O O . GLY A 1 112 ? -20.777 7.338 8.086 1.00 68.75 112 GLY A O 1
ATOM 894 N N . ILE A 1 113 ? -18.684 7.644 7.348 1.00 73.06 113 ILE A N 1
ATOM 895 C CA . ILE A 1 113 ? -18.319 8.650 8.357 1.00 73.06 113 ILE A CA 1
ATOM 896 C C . ILE A 1 113 ? -19.108 9.947 8.146 1.00 73.06 113 ILE A C 1
ATOM 898 O O . ILE A 1 113 ? -19.624 10.509 9.114 1.00 73.06 113 ILE A O 1
ATOM 902 N N . ALA A 1 114 ? -19.226 10.426 6.905 1.00 73.06 114 ALA A N 1
ATOM 903 C CA . ALA A 1 114 ? -20.011 11.616 6.587 1.00 73.06 114 ALA A CA 1
ATOM 904 C C . ALA A 1 114 ? -21.492 11.420 6.950 1.00 73.06 114 ALA A C 1
ATOM 906 O O . ALA A 1 114 ? -22.109 12.305 7.541 1.00 73.06 114 ALA A O 1
ATOM 907 N N . PHE A 1 115 ? -22.048 10.241 6.673 1.00 71.62 115 PHE A N 1
ATOM 908 C CA . PHE A 1 115 ? -23.425 9.900 7.017 1.00 71.62 115 PHE A CA 1
ATOM 909 C C . PHE A 1 115 ? -23.631 9.823 8.536 1.00 71.62 115 PHE A C 1
ATOM 911 O O . PHE A 1 115 ? -24.563 10.423 9.066 1.00 71.62 115 PHE A O 1
ATOM 918 N N . GLY A 1 116 ? -22.714 9.171 9.259 1.00 68.31 116 GLY A N 1
ATOM 919 C CA . GLY A 1 116 ? -22.754 9.090 10.721 1.00 68.31 116 GLY A CA 1
ATOM 920 C C . GLY A 1 116 ? -22.653 10.458 11.403 1.00 68.31 116 GLY A C 1
ATOM 921 O O . GLY A 1 116 ? -23.353 10.709 12.382 1.00 68.31 116 GLY A O 1
ATOM 922 N N . ARG A 1 117 ? -21.839 11.375 10.864 1.00 67.06 117 ARG A N 1
ATOM 923 C CA . ARG A 1 117 ? -21.754 12.761 11.354 1.00 67.06 117 ARG A CA 1
ATOM 924 C C . ARG A 1 117 ? -23.040 13.540 11.088 1.00 67.06 117 ARG A C 1
ATOM 926 O O . ARG A 1 117 ? -23.518 14.209 11.994 1.00 67.06 117 ARG A O 1
ATOM 933 N N . ASN A 1 118 ? -23.625 13.414 9.898 1.00 65.00 118 ASN A N 1
ATOM 934 C CA . ASN A 1 118 ? -24.861 14.117 9.555 1.00 65.00 118 ASN A CA 1
ATOM 935 C C . ASN A 1 118 ? -26.073 13.609 10.347 1.00 65.00 118 ASN A C 1
ATOM 937 O O . ASN A 1 118 ? -26.851 14.425 10.824 1.00 65.00 118 ASN A O 1
ATOM 941 N N . ILE A 1 119 ? -26.212 12.299 10.569 1.00 61.53 119 ILE A N 1
ATOM 942 C CA . ILE A 1 119 ? -27.286 11.761 11.424 1.00 61.53 119 ILE A CA 1
ATOM 943 C C . ILE A 1 119 ? -27.151 12.278 12.859 1.00 61.53 119 ILE A C 1
ATOM 945 O O . ILE A 1 119 ? -28.141 12.696 13.447 1.00 61.53 119 ILE A O 1
ATOM 949 N N . VAL A 1 120 ? -25.935 12.295 13.418 1.00 55.91 120 VAL A N 1
ATOM 950 C CA . VAL A 1 120 ? -25.693 12.833 14.768 1.00 55.91 120 VAL A CA 1
ATOM 951 C C . VAL A 1 120 ? -25.969 14.339 14.831 1.00 55.91 120 VAL A C 1
ATOM 953 O O . VAL A 1 120 ? -26.537 14.810 15.813 1.00 55.91 120 VAL A O 1
ATOM 956 N N . SER A 1 121 ? -25.605 15.094 13.792 1.00 56.31 121 SER A N 1
ATOM 957 C CA . SER A 1 121 ? -25.901 16.527 13.699 1.00 56.31 121 SER A CA 1
ATOM 958 C C . SER A 1 121 ? -27.397 16.814 13.573 1.00 56.31 121 SER A C 1
ATOM 960 O O . SER A 1 121 ? -27.877 17.731 14.227 1.00 56.31 121 SER A O 1
ATOM 962 N N . VAL A 1 122 ? -28.143 16.033 12.788 1.00 56.28 122 VAL A N 1
ATOM 963 C CA . VAL A 1 122 ? -29.599 16.187 12.644 1.00 56.28 122 VAL A CA 1
ATOM 964 C C . VAL A 1 122 ? -30.317 15.785 13.931 1.00 56.28 122 VAL A C 1
ATOM 966 O O . VAL A 1 122 ? -31.198 16.508 14.377 1.00 56.28 122 VAL A O 1
ATOM 969 N N . LEU A 1 123 ? -29.914 14.689 14.581 1.00 49.00 123 LEU A N 1
ATOM 970 C CA . LEU A 1 123 ? -30.537 14.230 15.826 1.00 49.00 123 LEU A CA 1
ATOM 971 C C . LEU A 1 123 ? -30.378 15.249 16.969 1.00 49.00 123 LEU A C 1
ATOM 973 O O . LEU A 1 123 ? -31.311 15.441 17.735 1.00 49.00 123 LEU A O 1
ATOM 977 N N . ARG A 1 124 ? -29.240 15.956 17.039 1.00 49.69 124 ARG A N 1
ATOM 978 C CA . ARG A 1 124 ? -29.009 17.043 18.011 1.00 49.69 124 ARG A CA 1
ATOM 979 C C . ARG A 1 124 ? -29.760 18.345 17.718 1.00 49.69 124 ARG A C 1
ATOM 981 O O . ARG A 1 124 ? -29.773 19.215 18.574 1.00 49.69 124 ARG A O 1
ATOM 988 N N . VAL A 1 125 ? -30.322 18.517 16.522 1.00 56.62 125 VAL A N 1
ATOM 989 C CA . VAL A 1 125 ? -31.188 19.668 16.192 1.00 56.62 125 VAL A CA 1
ATOM 990 C C . VAL A 1 125 ? -32.631 19.431 16.664 1.00 56.62 125 VAL A C 1
ATOM 992 O O . VAL A 1 125 ? -33.406 20.378 16.749 1.00 56.62 125 VAL A O 1
ATOM 995 N N . PHE A 1 126 ? -32.991 18.184 16.983 1.00 50.22 126 PHE A N 1
ATOM 996 C CA . PHE A 1 126 ? -34.325 17.790 17.448 1.00 50.22 126 PHE A CA 1
ATOM 997 C C . PHE A 1 126 ? -34.408 17.500 18.966 1.00 50.22 126 PHE A C 1
ATOM 999 O O . PHE A 1 126 ? -35.470 17.082 19.425 1.00 50.22 126 PHE A O 1
ATOM 1006 N N . GLU A 1 127 ? -33.331 17.728 19.728 1.00 45.53 127 GLU A N 1
ATOM 1007 C CA . GLU A 1 127 ? -33.318 17.820 21.207 1.00 45.53 127 GLU A CA 1
ATOM 1008 C C . GLU A 1 127 ? -33.295 19.290 21.646 1.00 45.53 127 GLU A C 1
ATOM 1010 O O . GLU A 1 127 ? -33.981 19.610 22.642 1.00 45.53 127 GLU A O 1
#

pLDDT: mean 75.49, std 10.95, range [45.5, 89.5]

Secondary structure (DSSP, 8-state):
-PPPHHHHHHHHHHHHHHHHHHHHHHHHHHHHHHHHHHHHHH-HHHHTSHHHHHHHHHHHHHHHHHHHHHHHHHHHHHT--SS-----HHHHHHHTTHHHHHHHHHHHHHHHHHHHHHHHHHHTT--

Organism: Caenorhabditis japonica (NCBI:txid281687)

Sequence (127 aa):
MSPPKQLGALSNNITLGVYILILVLQFFCATVNGLIILFFARSRSLRRNKHMRLVIFLSIGDFFLAVGELPYIIYMTINWDAKQMDYDPLYIMITAEPLPIQLKISATITVGIAFGRNIVSVLRVFE

Radius of gyration: 20.42 Å; chains: 1; bounding box: 47×32×63 Å

Foldseek 3Di:
DDPPLVVLLVVLVVVLVVLVVLLVVLVVLLVVLVVLLVVCVPDPPLVVDPVSVVSNVVSVLSNCLSVLLCQQSVQCNVCRDSPDPPDDPVSNVVSVVSVVVVVVVVVVVVVVVVVVVVVVVVVVVVD

InterPro domains:
  IPR052322 Mitochondrial rRNA Methyltransferase NSUN4 [PTHR46955] (6-119)